Protein AF-A0A9P5TUU6-F1 (afdb_monomer_lite)

Sequence (164 aa):
MSDPMAEPSVAPTHILALSSSRPPRNTSSPKQVTLYAIHSMVFAANCNSFPLLPFSPASTREGNKTNTVTLPVVHFALPAPDSFIILSTYIYTKSANYLRYELFPPNWASDVQSVVKKALFIHGLWANARAFGVVDTAFWEVIDECWRKVIRALSELTDWKPSA

Organism: Gymnopilus junonius (NCBI:txid109634)

Foldseek 3Di:
DDDPPVPQDQFFAAKEWEFAPDPDPDPPDDTDTDIDGHHLVLLVVFFVLRDDDDGGLSVDPVQSPDPDGDHYYDYDHANARVLVVLVRVCSVPVDLPVSLPVLDDPCCLVALVSLVVSLVSLVSSVRRSVNRRGPDPSVVVSSVVSNVVSVVSNCVRPPDDDDD

InterPro domains:
  IPR059972 Clampless protein, 1 N-terminal domain [PF28371] (8-79)
  IPR060012 Clampless protein 1, C-terminal domain [PF28353] (112-158)

pLDDT: mean 89.01, std 13.78, range [40.91, 98.5]

Radius of gyration: 20.01 Å; chains: 1; bounding box: 64×34×58 Å

Secondary structure (DSSP, 8-state):
---TT-PPP----EEEEEEE-SPPS-TTSPPPEEEEEE-HHHHHHHBTTPPPPPP-GGGSTGGGSSS-----EEEEEES-GGGHHHHHHHHHH--HHHHHHHHS-TTTTSSHHHHHHHHHHHHHHHHHHHHHTB--HHHHHHHHHHHHHHHHHHHHHH------

Structure (mmCIF, N/CA/C/O backbone):
data_AF-A0A9P5TUU6-F1
#
_entry.id   AF-A0A9P5TUU6-F1
#
loop_
_atom_site.group_PDB
_atom_site.id
_atom_site.type_symbol
_atom_site.label_atom_id
_atom_site.label_alt_id
_atom_site.label_comp_id
_atom_site.label_asym_id
_atom_site.label_entity_id
_atom_site.label_seq_id
_atom_site.pdbx_PDB_ins_code
_atom_site.Cartn_x
_atom_site.Cartn_y
_atom_site.Cartn_z
_atom_site.occupancy
_atom_site.B_iso_or_equiv
_atom_site.auth_seq_id
_atom_site.auth_comp_id
_atom_site.auth_asym_id
_atom_site.auth_atom_id
_atom_site.pdbx_PDB_model_num
ATOM 1 N N . MET A 1 1 ? -35.804 22.214 12.815 1.00 40.91 1 MET A N 1
ATOM 2 C CA . MET A 1 1 ? -35.162 21.962 11.509 1.00 40.91 1 MET A CA 1
ATOM 3 C C . MET A 1 1 ? -33.856 21.244 11.788 1.00 40.91 1 MET A C 1
ATOM 5 O O . MET A 1 1 ? -32.906 21.883 12.210 1.00 40.91 1 MET A O 1
ATOM 9 N N . SER A 1 2 ? -33.865 19.917 11.706 1.00 45.75 2 SER A N 1
ATOM 10 C CA . SER A 1 2 ? -32.676 19.071 11.855 1.00 45.75 2 SER A CA 1
ATOM 11 C C . SER A 1 2 ? -32.006 18.991 10.489 1.00 45.75 2 SER A C 1
ATOM 13 O O . SER A 1 2 ? -32.705 18.721 9.515 1.00 45.75 2 SER A O 1
ATOM 15 N N . ASP A 1 3 ? -30.708 19.268 10.410 1.00 46.28 3 ASP A N 1
ATOM 16 C CA . ASP A 1 3 ? -29.942 19.210 9.164 1.00 46.28 3 ASP A CA 1
ATOM 17 C C . ASP A 1 3 ? -29.905 17.757 8.639 1.00 46.28 3 ASP A C 1
ATOM 19 O O . ASP A 1 3 ? -29.334 16.890 9.307 1.00 46.28 3 ASP A O 1
ATOM 23 N N . PRO A 1 4 ? -30.542 17.446 7.493 1.00 48.06 4 PRO A N 1
ATOM 24 C CA . PRO A 1 4 ? -30.624 16.085 6.965 1.00 48.06 4 PRO A CA 1
ATOM 25 C C . PRO A 1 4 ? -29.303 15.592 6.346 1.00 48.06 4 PRO A C 1
ATOM 27 O O . PRO A 1 4 ? -29.267 14.478 5.832 1.00 48.06 4 PRO A O 1
ATOM 30 N N . MET A 1 5 ? -28.230 16.396 6.380 1.00 44.22 5 MET A N 1
ATOM 31 C CA . MET A 1 5 ? -26.908 16.054 5.839 1.00 44.22 5 MET A CA 1
ATOM 32 C C . MET A 1 5 ? -25.787 15.942 6.880 1.00 44.22 5 MET A C 1
ATOM 34 O O . MET A 1 5 ? -24.650 15.653 6.507 1.00 44.22 5 MET A O 1
ATOM 38 N N . ALA A 1 6 ? -26.072 16.099 8.175 1.00 49.78 6 ALA A N 1
ATOM 39 C CA . ALA A 1 6 ? -25.092 15.844 9.233 1.00 49.78 6 ALA A CA 1
ATOM 40 C C . ALA A 1 6 ? -24.942 14.333 9.504 1.00 49.78 6 ALA A C 1
ATOM 42 O O . ALA A 1 6 ? -25.080 13.873 10.638 1.00 49.78 6 ALA A O 1
ATOM 43 N N . GLU A 1 7 ? -24.692 13.543 8.458 1.00 50.88 7 GLU A N 1
ATOM 44 C CA . GLU A 1 7 ? -24.226 12.173 8.644 1.00 50.88 7 GLU A CA 1
ATOM 45 C C . GLU A 1 7 ? -22.861 12.248 9.340 1.00 50.88 7 GLU A C 1
ATOM 47 O O . GLU A 1 7 ? -21.955 12.932 8.846 1.00 50.88 7 GLU A O 1
ATOM 52 N N . PRO A 1 8 ? -22.694 11.618 10.514 1.00 53.69 8 PRO A N 1
ATOM 53 C CA . PRO A 1 8 ? -21.425 11.654 11.215 1.00 53.69 8 PRO A CA 1
ATOM 54 C C . PRO A 1 8 ? -20.355 11.043 10.308 1.00 53.69 8 PRO A C 1
ATOM 56 O O . PRO A 1 8 ? -20.454 9.880 9.917 1.00 53.69 8 PRO A O 1
ATOM 59 N N . SER A 1 9 ? -19.331 11.834 9.970 1.00 61.16 9 SER A N 1
ATOM 60 C CA . SER A 1 9 ? -18.137 11.337 9.285 1.00 61.16 9 SER A CA 1
ATOM 61 C C . SER A 1 9 ? -17.644 10.090 10.014 1.00 61.16 9 SER A C 1
ATOM 63 O O . SER A 1 9 ? -17.374 10.148 11.214 1.00 61.16 9 SER A O 1
ATOM 65 N N . VAL A 1 10 ? -17.526 8.968 9.302 1.00 77.81 10 VAL A N 1
ATOM 66 C CA . VAL A 1 10 ? -17.020 7.722 9.887 1.00 77.81 10 VAL A CA 1
ATOM 67 C C . VAL A 1 10 ? -15.571 7.963 10.304 1.00 77.81 10 VAL A 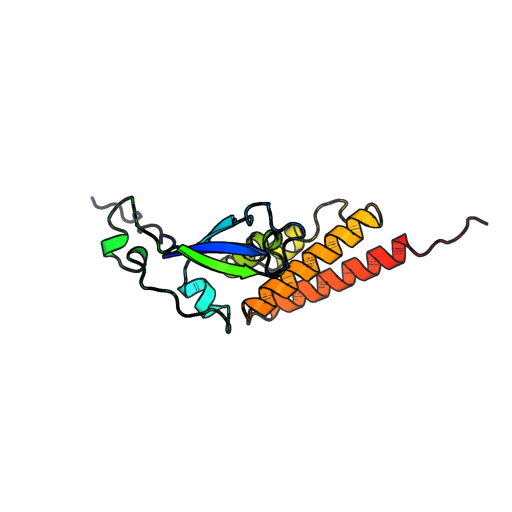C 1
ATOM 69 O O . VAL A 1 10 ? -14.696 8.158 9.459 1.00 77.81 10 VAL A O 1
ATOM 72 N N . ALA A 1 11 ? -15.331 8.036 11.613 1.00 86.62 11 ALA A N 1
ATOM 73 C CA . ALA A 1 11 ? -14.002 8.278 12.146 1.00 86.62 11 ALA A CA 1
ATOM 74 C C . ALA A 1 11 ? -13.128 7.021 11.996 1.00 86.62 11 ALA A C 1
ATOM 76 O O . ALA A 1 11 ? -13.625 5.896 12.137 1.00 86.62 11 ALA A O 1
ATOM 77 N N . PRO A 1 12 ? -11.809 7.181 11.782 1.00 92.69 12 PRO A N 1
ATOM 78 C CA . PRO A 1 12 ? -10.883 6.065 11.857 1.00 92.69 12 PRO A CA 1
ATOM 79 C C . PRO A 1 12 ? -10.980 5.356 13.205 1.00 92.69 12 PRO A C 1
ATOM 81 O O . PRO A 1 12 ? -11.139 5.975 14.251 1.00 92.69 12 PRO A O 1
ATOM 84 N N . THR A 1 13 ? -10.823 4.040 13.180 1.00 94.69 13 THR A N 1
ATOM 85 C CA . THR A 1 13 ? -10.931 3.192 14.375 1.00 94.69 13 THR A CA 1
ATOM 86 C C . THR A 1 13 ? -9.594 2.971 15.075 1.00 94.69 13 THR A C 1
ATOM 88 O O . THR A 1 13 ? -9.564 2.772 16.282 1.00 94.69 13 THR A O 1
ATOM 91 N N . HIS A 1 14 ? -8.481 2.974 14.347 1.00 96.12 14 HIS A N 1
ATOM 92 C CA . HIS A 1 14 ? -7.170 2.621 14.889 1.00 96.12 14 HIS A CA 1
ATOM 93 C C . HIS A 1 14 ? -6.089 3.499 14.275 1.00 96.12 14 HIS A C 1
ATOM 95 O O . HIS A 1 14 ? -6.247 4.005 13.162 1.00 96.12 14 HIS A O 1
ATOM 101 N N . ILE A 1 15 ? -4.963 3.609 14.972 1.00 97.25 15 ILE A N 1
ATOM 102 C CA . ILE A 1 15 ? -3.715 4.122 14.414 1.00 97.25 15 ILE A CA 1
ATOM 103 C C . ILE A 1 15 ? -2.772 2.939 14.195 1.00 97.25 15 ILE A C 1
ATOM 105 O O . ILE A 1 15 ? -2.415 2.245 15.144 1.00 97.25 15 ILE A O 1
ATOM 109 N N . LEU A 1 16 ? -2.333 2.711 12.960 1.00 96.88 16 LEU A N 1
ATOM 110 C CA . LEU A 1 16 ? -1.229 1.804 12.670 1.00 96.88 16 LEU A CA 1
ATOM 111 C C . LEU A 1 16 ? 0.099 2.534 12.837 1.00 96.88 16 LEU A C 1
ATOM 113 O O . LEU A 1 16 ? 0.373 3.505 12.137 1.00 96.88 16 LEU A O 1
ATOM 117 N N . ALA A 1 17 ? 0.935 2.030 13.736 1.00 96.81 17 ALA A N 1
ATOM 118 C CA . ALA A 1 17 ? 2.319 2.430 13.905 1.00 96.81 17 ALA A CA 1
ATOM 119 C C . ALA A 1 17 ? 3.216 1.514 13.067 1.00 96.81 17 ALA A C 1
ATOM 121 O O . ALA A 1 17 ? 3.542 0.395 13.469 1.00 96.81 17 ALA A O 1
ATOM 122 N N . LEU A 1 18 ? 3.595 1.981 11.880 1.00 95.94 18 LEU A N 1
ATOM 123 C CA . LEU A 1 18 ? 4.349 1.200 10.909 1.00 95.94 18 LEU A CA 1
ATOM 124 C C . LEU A 1 18 ? 5.840 1.416 11.066 1.00 95.94 18 LEU A C 1
ATOM 126 O O . LEU A 1 18 ? 6.306 2.545 11.175 1.00 95.94 18 LEU A O 1
ATOM 130 N N . SER A 1 19 ? 6.595 0.330 11.013 1.00 94.81 19 SER A N 1
ATOM 131 C CA . SER A 1 19 ? 8.051 0.368 11.016 1.00 94.81 19 SER A CA 1
ATOM 132 C C . SER A 1 19 ? 8.618 -0.627 10.017 1.00 94.81 19 SER A C 1
ATOM 134 O O . SER A 1 19 ? 7.926 -1.555 9.597 1.00 94.81 19 SER A O 1
ATOM 136 N N . SER A 1 20 ? 9.880 -0.456 9.626 1.00 92.81 20 SER A N 1
ATOM 137 C CA . SER A 1 20 ? 10.513 -1.441 8.749 1.00 92.81 20 SER A CA 1
ATOM 138 C C . SER A 1 20 ? 10.746 -2.750 9.507 1.00 92.81 20 SER A C 1
ATOM 140 O O . SER A 1 20 ? 11.20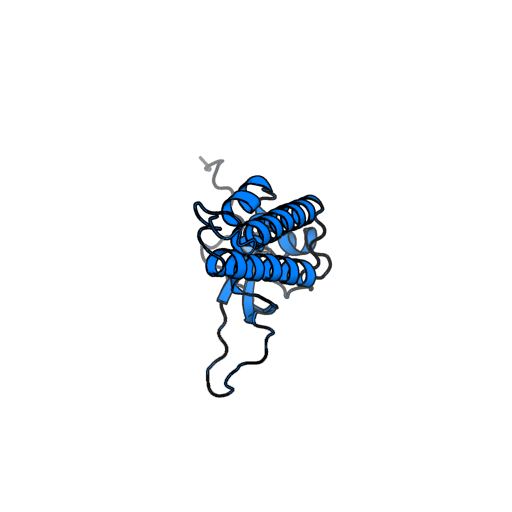3 -2.745 10.656 1.00 92.81 20 SER A O 1
ATOM 142 N N . SER A 1 21 ? 10.435 -3.874 8.861 1.00 90.62 21 SER A N 1
ATOM 143 C CA . SER A 1 21 ? 10.828 -5.212 9.315 1.00 90.62 21 SER A CA 1
ATOM 144 C C . SER A 1 21 ? 12.298 -5.526 9.023 1.00 90.62 21 SER A C 1
ATOM 146 O O . SER A 1 21 ? 12.825 -6.510 9.540 1.00 90.62 21 SER A O 1
ATOM 148 N N . ARG A 1 22 ? 12.984 -4.697 8.223 1.00 85.12 22 ARG A N 1
ATOM 149 C CA . ARG A 1 22 ? 14.412 -4.857 7.939 1.00 85.12 22 ARG A CA 1
ATOM 150 C C . ARG A 1 22 ? 15.235 -4.603 9.211 1.00 85.12 22 ARG A C 1
ATOM 152 O O . ARG A 1 22 ? 14.937 -3.648 9.932 1.00 85.12 22 ARG A O 1
ATOM 159 N N . PRO A 1 23 ? 16.300 -5.389 9.468 1.00 76.81 23 PRO A N 1
ATOM 160 C CA . PRO A 1 23 ? 17.193 -5.129 10.588 1.00 76.81 23 PRO A CA 1
ATOM 161 C C . PRO A 1 23 ? 17.765 -3.708 10.507 1.00 76.81 23 PRO A C 1
ATOM 163 O O . PRO A 1 23 ? 18.161 -3.277 9.414 1.00 76.81 23 PRO A O 1
ATOM 166 N N . PRO A 1 24 ? 17.823 -2.969 11.628 1.00 72.94 24 PRO A N 1
ATOM 167 C CA . PRO A 1 24 ? 18.427 -1.649 11.637 1.00 72.94 24 PRO A CA 1
ATOM 168 C C . PRO A 1 24 ? 19.908 -1.766 11.258 1.00 72.94 24 PRO A C 1
ATOM 170 O O . PRO A 1 24 ? 20.633 -2.598 11.797 1.00 72.94 24 PRO A O 1
ATOM 173 N N . ARG A 1 25 ? 20.367 -0.919 10.325 1.00 70.06 25 ARG A N 1
ATOM 174 C CA . ARG A 1 25 ? 21.794 -0.846 9.950 1.00 70.06 25 ARG A CA 1
ATOM 175 C C . ARG A 1 25 ? 22.675 -0.370 11.109 1.00 70.06 25 ARG A C 1
ATOM 177 O O . ARG A 1 25 ? 23.873 -0.615 11.089 1.00 70.06 25 ARG A O 1
ATOM 184 N N . ASN A 1 26 ? 22.082 0.310 12.089 1.00 74.50 26 ASN A N 1
ATOM 185 C CA . ASN A 1 26 ? 22.742 0.795 13.289 1.00 74.50 26 ASN A CA 1
ATOM 186 C C . ASN A 1 26 ? 21.793 0.644 14.488 1.00 74.50 26 ASN A C 1
ATOM 188 O O . ASN A 1 26 ? 20.663 1.127 14.445 1.00 74.50 26 ASN A O 1
ATOM 192 N N . THR A 1 27 ? 22.232 -0.038 15.545 1.00 73.19 27 THR A N 1
ATOM 193 C CA . THR A 1 27 ? 21.429 -0.302 16.750 1.00 73.19 27 THR A CA 1
ATOM 194 C C . THR A 1 27 ? 21.308 0.909 17.676 1.00 73.19 27 THR A C 1
ATOM 196 O O . THR A 1 27 ? 20.484 0.882 18.586 1.00 73.19 27 THR A O 1
ATOM 199 N N . SER A 1 28 ? 22.090 1.974 17.454 1.00 75.81 28 SER A N 1
ATOM 200 C CA . SER A 1 28 ? 22.076 3.177 18.298 1.00 75.81 28 SER A CA 1
ATOM 201 C C . SER A 1 28 ? 21.051 4.236 17.883 1.00 75.81 28 SER A C 1
ATOM 203 O O . SER A 1 28 ? 20.729 5.115 18.680 1.00 75.81 28 SER A O 1
ATOM 205 N N . SER A 1 29 ? 20.517 4.170 16.659 1.00 76.38 29 SER A N 1
ATOM 206 C CA . SER A 1 29 ? 19.501 5.113 16.183 1.00 76.38 29 SER A CA 1
ATOM 207 C C . SER A 1 29 ? 18.084 4.629 16.522 1.00 76.38 29 SER A C 1
ATOM 209 O O . SER A 1 29 ? 17.797 3.446 16.311 1.00 76.38 29 SER A O 1
ATOM 211 N N . PRO A 1 30 ? 17.174 5.512 16.976 1.00 78.75 30 PRO A N 1
ATOM 212 C CA . PRO A 1 30 ? 15.792 5.135 17.259 1.00 78.75 30 PRO A CA 1
ATOM 213 C C . PRO A 1 30 ? 15.089 4.602 16.002 1.00 78.75 30 PRO A C 1
ATOM 215 O O . PRO A 1 30 ? 15.295 5.102 14.894 1.00 78.75 30 PRO A O 1
ATOM 218 N N . LYS A 1 31 ? 14.242 3.578 16.173 1.00 82.94 31 LYS A N 1
ATOM 219 C CA . LYS A 1 31 ? 13.475 2.977 15.072 1.00 82.94 31 LYS A CA 1
ATOM 220 C C . LYS A 1 31 ? 12.481 4.004 14.525 1.00 82.94 31 LYS A C 1
ATOM 222 O O . LYS A 1 31 ? 11.623 4.474 15.267 1.00 82.94 31 LYS A O 1
ATOM 227 N N . GLN A 1 32 ? 12.570 4.317 13.233 1.00 88.50 32 GLN A N 1
ATOM 228 C CA . GLN A 1 32 ? 11.605 5.200 12.579 1.00 88.50 32 GLN A CA 1
ATOM 229 C C . GLN A 1 32 ? 10.231 4.521 12.508 1.00 88.50 32 GLN A C 1
ATOM 231 O O . GLN A 1 32 ? 10.118 3.363 12.088 1.00 88.50 32 GLN A O 1
ATOM 236 N N . VAL A 1 33 ? 9.200 5.252 12.935 1.00 93.06 33 VAL A N 1
ATOM 237 C CA . VAL A 1 33 ? 7.807 4.801 12.949 1.00 93.06 33 VAL A CA 1
ATOM 238 C C . VAL A 1 33 ? 6.927 5.872 12.313 1.00 93.06 33 VAL A C 1
ATOM 240 O O . VAL A 1 33 ? 7.029 7.042 12.675 1.00 93.06 33 VAL A O 1
ATOM 243 N N . THR A 1 34 ? 6.040 5.462 11.410 1.00 95.00 34 THR A N 1
ATOM 244 C CA . THR A 1 34 ? 5.047 6.341 10.776 1.00 95.00 34 THR A CA 1
ATOM 245 C C . THR A 1 34 ? 3.647 5.928 11.215 1.00 95.00 34 THR A C 1
ATOM 247 O O . THR A 1 34 ? 3.339 4.737 11.253 1.00 95.00 34 THR A O 1
ATOM 250 N N . LEU A 1 35 ? 2.802 6.901 11.562 1.00 96.25 35 LEU A N 1
ATOM 251 C CA . LEU A 1 35 ? 1.446 6.663 12.058 1.00 96.25 35 LEU A CA 1
ATOM 252 C C . LEU A 1 35 ? 0.414 6.862 10.940 1.00 96.25 35 LEU A C 1
ATOM 254 O O . LEU A 1 35 ? 0.412 7.902 10.286 1.00 96.25 35 LEU A O 1
ATOM 258 N N . TYR A 1 36 ? -0.489 5.896 10.759 1.00 96.50 36 TYR A N 1
ATOM 259 C CA . TYR A 1 36 ? -1.591 5.971 9.794 1.00 96.50 36 TYR A CA 1
ATOM 260 C C . TYR A 1 36 ? -2.926 5.643 10.451 1.00 96.50 36 TYR A C 1
ATOM 262 O O . TYR A 1 36 ? -3.073 4.595 11.075 1.00 96.50 36 TYR A O 1
ATOM 270 N N . ALA A 1 37 ? -3.920 6.507 10.270 1.00 95.56 37 ALA A N 1
ATOM 271 C CA . ALA A 1 37 ? -5.275 6.236 10.727 1.00 95.56 37 ALA A CA 1
ATOM 272 C C . ALA A 1 37 ? -5.984 5.245 9.787 1.00 95.56 37 ALA A C 1
ATOM 274 O O . ALA A 1 37 ? -5.901 5.375 8.564 1.00 95.56 37 ALA A O 1
ATOM 275 N N . ILE A 1 38 ? -6.676 4.247 10.345 1.00 95.94 38 ILE A N 1
ATOM 276 C CA . ILE A 1 38 ? -7.357 3.202 9.569 1.00 95.94 38 ILE A CA 1
ATOM 277 C C . ILE A 1 38 ? -8.741 2.825 10.118 1.00 95.94 38 ILE A C 1
ATOM 279 O O . ILE A 1 38 ? -9.044 2.973 11.305 1.00 95.94 38 ILE A O 1
ATOM 283 N N . HIS A 1 39 ? -9.548 2.208 9.260 1.00 94.88 39 HIS A N 1
ATOM 284 C CA . HIS A 1 39 ? -10.749 1.468 9.627 1.00 94.88 39 HIS A CA 1
ATOM 285 C C . HIS A 1 39 ? -10.419 -0.027 9.634 1.00 94.88 39 HIS A C 1
ATOM 287 O O . HIS A 1 39 ? -10.113 -0.597 8.585 1.00 94.88 39 HIS A O 1
ATOM 293 N N . SER A 1 40 ? -10.477 -0.670 10.804 1.00 95.25 40 SER A N 1
ATOM 294 C CA . SER A 1 40 ? -10.148 -2.095 10.950 1.00 95.25 40 SER A CA 1
ATOM 295 C C . SER A 1 40 ? -11.005 -2.968 10.034 1.00 95.25 40 SER A C 1
ATOM 297 O O . SER A 1 40 ? -10.481 -3.882 9.410 1.00 95.25 40 SER A O 1
ATOM 299 N N . MET A 1 41 ? -12.288 -2.628 9.877 1.00 93.69 41 MET A N 1
ATOM 300 C CA . MET A 1 41 ? -13.219 -3.334 8.996 1.00 93.69 41 MET A CA 1
ATOM 301 C C . MET A 1 41 ? -12.826 -3.246 7.516 1.00 93.69 41 MET A C 1
ATOM 303 O O . MET A 1 41 ? -12.939 -4.236 6.803 1.00 93.69 41 MET A O 1
ATOM 307 N N . VAL A 1 42 ? -12.317 -2.096 7.056 1.00 96.50 42 VAL A N 1
ATOM 308 C CA . VAL A 1 42 ? -11.859 -1.941 5.666 1.00 96.50 42 VAL A CA 1
ATOM 309 C C . VAL A 1 42 ? -10.673 -2.861 5.397 1.00 96.50 42 VAL A C 1
ATOM 311 O O . VAL A 1 42 ? -10.652 -3.545 4.380 1.00 96.50 42 VAL A O 1
ATOM 314 N N . PHE A 1 43 ? -9.706 -2.936 6.312 1.00 97.00 43 PHE A N 1
ATOM 315 C CA . PHE A 1 43 ? -8.586 -3.862 6.152 1.00 97.00 43 PHE A CA 1
ATOM 316 C C . PHE A 1 43 ? -9.034 -5.319 6.301 1.00 97.00 43 PHE A C 1
ATOM 318 O O . PHE A 1 43 ? -8.736 -6.117 5.423 1.00 97.00 43 PHE A O 1
ATOM 325 N N . ALA A 1 44 ? -9.819 -5.666 7.322 1.00 96.25 44 ALA A N 1
ATOM 326 C CA . ALA A 1 44 ? -10.311 -7.030 7.534 1.00 96.25 44 ALA A CA 1
ATOM 327 C C . ALA A 1 44 ? -11.121 -7.578 6.342 1.00 96.25 44 ALA A C 1
ATOM 329 O O . ALA A 1 44 ? -11.000 -8.750 6.008 1.00 96.25 44 ALA A O 1
ATOM 330 N N . ALA A 1 45 ? -11.901 -6.733 5.660 1.00 96.75 45 ALA A N 1
ATOM 331 C CA . ALA A 1 45 ? -12.665 -7.134 4.478 1.00 96.75 45 ALA A CA 1
ATOM 332 C C . ALA A 1 45 ? -11.794 -7.380 3.230 1.00 96.75 45 ALA A C 1
ATOM 334 O O . ALA A 1 45 ? -12.223 -8.066 2.308 1.00 96.75 45 ALA A O 1
ATOM 335 N N . ASN A 1 46 ? -10.590 -6.803 3.175 1.00 98.06 46 ASN A N 1
ATOM 336 C CA . ASN A 1 46 ? -9.743 -6.787 1.977 1.00 98.06 46 ASN A CA 1
ATOM 337 C C . ASN A 1 46 ? -8.419 -7.548 2.135 1.00 98.06 46 ASN A C 1
ATOM 339 O O . ASN A 1 46 ? -7.707 -7.748 1.148 1.00 98.06 46 ASN A O 1
ATOM 343 N N . CYS A 1 47 ? -8.081 -7.954 3.357 1.00 98.00 47 CYS A N 1
ATOM 344 C CA . CYS A 1 47 ? -6.784 -8.494 3.737 1.00 98.00 47 CYS A CA 1
ATOM 345 C C . CYS A 1 47 ? -6.978 -9.746 4.603 1.00 98.00 47 CYS A C 1
ATOM 347 O O . CYS A 1 47 ? -7.370 -9.653 5.764 1.00 98.00 47 CYS A O 1
ATOM 349 N N . ASN A 1 48 ? -6.652 -10.919 4.061 1.00 97.25 48 ASN A N 1
ATOM 350 C CA . ASN A 1 48 ? -6.828 -12.210 4.734 1.00 97.25 48 ASN A CA 1
ATOM 351 C C . ASN A 1 48 ? -5.841 -12.443 5.892 1.00 97.25 48 ASN A C 1
ATOM 353 O O . ASN A 1 48 ? -6.097 -13.266 6.765 1.00 97.25 48 ASN A O 1
ATOM 357 N N . SER A 1 49 ? -4.713 -11.729 5.914 1.00 96.00 49 SER A N 1
ATOM 358 C CA . SER A 1 49 ? -3.714 -11.830 6.988 1.00 96.00 49 SER A CA 1
ATOM 359 C C . SER A 1 49 ? -3.817 -10.677 7.992 1.00 96.00 49 SER A C 1
ATOM 361 O O . SER A 1 49 ? -2.917 -10.501 8.815 1.00 96.00 49 SER A O 1
ATOM 363 N N . PHE A 1 50 ? -4.872 -9.855 7.923 1.00 94.81 50 PHE A N 1
ATOM 364 C CA . PHE A 1 50 ? -5.047 -8.746 8.856 1.00 94.81 50 PHE A CA 1
ATOM 365 C C . PHE A 1 50 ? -5.477 -9.271 10.235 1.00 94.81 50 PHE A C 1
ATOM 367 O O . PHE A 1 50 ? -6.486 -9.971 10.332 1.00 94.81 50 PHE A O 1
ATOM 374 N N . PRO A 1 51 ? -4.732 -8.970 11.312 1.00 92.75 51 PRO A N 1
ATOM 375 C CA . PRO A 1 51 ? -5.029 -9.511 12.628 1.00 92.75 51 PRO A CA 1
ATOM 376 C C . PRO A 1 51 ? -6.256 -8.845 13.250 1.00 92.75 51 PRO A C 1
ATOM 378 O O . PRO A 1 51 ? -6.641 -7.725 12.905 1.00 92.75 51 PRO A O 1
ATOM 381 N N . LEU A 1 52 ? -6.825 -9.526 14.243 1.00 93.44 52 LEU A N 1
ATOM 382 C CA . LEU A 1 52 ? -7.830 -8.936 15.116 1.00 93.44 52 LEU A CA 1
ATOM 383 C C . LEU A 1 52 ? -7.193 -7.814 15.938 1.00 93.44 52 LEU A C 1
ATOM 385 O O . LEU A 1 52 ? -6.171 -8.009 16.598 1.00 93.44 52 LEU A O 1
ATOM 389 N N . LEU A 1 53 ? -7.801 -6.634 15.875 1.00 95.38 53 LEU A N 1
ATOM 390 C CA . LEU A 1 53 ? -7.349 -5.457 16.607 1.00 95.38 53 LEU A CA 1
ATOM 391 C C . LEU A 1 53 ? -8.115 -5.308 17.931 1.00 95.38 53 LEU A C 1
ATOM 393 O O . LEU A 1 53 ? -9.228 -5.831 18.048 1.00 95.38 53 LEU A O 1
ATOM 397 N N . PRO A 1 54 ? -7.544 -4.614 18.935 1.00 95.62 54 PRO A N 1
ATOM 398 C CA . PRO A 1 54 ? -8.253 -4.318 20.178 1.00 95.62 54 PRO A CA 1
ATOM 399 C C . PRO A 1 54 ? -9.539 -3.520 19.931 1.00 95.62 54 PRO A C 1
ATOM 401 O O . PRO A 1 54 ? -9.748 -2.925 18.877 1.00 95.62 54 PRO A O 1
ATOM 404 N N . PHE A 1 55 ? -10.416 -3.481 20.931 1.00 93.38 55 PHE A N 1
ATOM 405 C CA . PHE A 1 55 ? -11.616 -2.656 20.846 1.00 93.38 55 PHE A CA 1
ATOM 406 C C . PHE A 1 55 ? -11.257 -1.171 20.666 1.00 93.38 55 PHE A C 1
ATOM 408 O O . PHE A 1 55 ? -10.382 -0.644 21.356 1.00 93.38 55 PHE A O 1
ATOM 415 N N . SER A 1 56 ? -11.980 -0.495 19.770 1.00 92.44 56 SER A N 1
ATOM 416 C CA . SER A 1 56 ? -11.892 0.950 19.577 1.00 92.44 56 SER A CA 1
ATOM 417 C C . SER A 1 56 ? -13.225 1.618 19.912 1.00 92.44 56 SER A C 1
ATOM 419 O O . SER A 1 56 ? -14.244 1.245 19.324 1.00 92.44 56 SER A O 1
ATOM 421 N N . PRO A 1 57 ? -13.237 2.642 20.785 1.00 88.12 57 PRO A N 1
ATOM 422 C CA . PRO A 1 57 ? -14.427 3.450 21.039 1.00 88.12 57 PRO A CA 1
ATOM 423 C C . PRO A 1 57 ? -14.994 4.107 19.774 1.00 88.12 57 PRO A C 1
ATOM 425 O O . PRO A 1 57 ? -16.202 4.281 19.678 1.00 88.12 57 PRO A O 1
ATOM 428 N N . ALA A 1 58 ? -14.154 4.414 18.777 1.00 87.56 58 ALA A N 1
ATOM 429 C CA . ALA A 1 58 ? -14.598 5.019 17.516 1.00 87.56 58 ALA A CA 1
ATOM 430 C C . ALA A 1 58 ? -15.442 4.068 16.649 1.00 87.56 58 ALA A C 1
ATOM 432 O O . ALA A 1 58 ? -16.099 4.496 15.703 1.00 87.56 58 ALA A O 1
ATOM 433 N N . SER A 1 59 ? -15.441 2.771 16.969 1.00 84.31 59 SER A N 1
ATOM 434 C CA . SER A 1 59 ? -16.298 1.783 16.313 1.00 84.31 59 SER A CA 1
ATOM 435 C C . SER A 1 59 ? -17.759 1.857 16.777 1.00 84.31 59 SER A C 1
ATOM 437 O O . SER A 1 59 ? -18.598 1.164 16.206 1.00 84.31 59 SER A O 1
ATOM 439 N N . THR A 1 60 ? -18.088 2.650 17.807 1.00 82.75 60 THR A N 1
ATOM 440 C CA . THR A 1 60 ? -19.465 2.819 18.298 1.00 82.75 60 THR A CA 1
ATOM 441 C C . THR A 1 60 ? -20.039 4.179 17.921 1.00 82.75 60 THR A C 1
ATOM 443 O O . THR A 1 60 ? -19.323 5.162 17.722 1.00 82.75 60 THR A O 1
ATOM 446 N N . ARG A 1 61 ? -21.373 4.261 17.851 1.00 76.94 61 ARG A N 1
ATOM 447 C CA . ARG A 1 61 ? -22.056 5.532 17.595 1.00 76.94 61 ARG A CA 1
ATOM 448 C C . ARG A 1 61 ? -21.819 6.525 18.730 1.00 76.94 61 ARG A C 1
ATOM 450 O O . ARG A 1 61 ? -21.666 7.706 18.452 1.00 76.94 61 ARG A O 1
ATOM 457 N N . GLU A 1 62 ? -21.776 6.071 19.987 1.00 79.12 62 GLU A N 1
ATOM 458 C CA . GLU A 1 62 ? -21.449 6.928 21.133 1.00 79.12 62 GLU A CA 1
ATOM 459 C C . GLU A 1 62 ? -20.062 7.557 21.019 1.00 79.12 62 GLU A C 1
ATOM 461 O O . GLU A 1 62 ? -19.935 8.751 21.279 1.00 79.12 62 GLU A O 1
ATOM 466 N N . GLY A 1 63 ? -19.050 6.787 20.608 1.00 74.75 63 GLY A N 1
ATOM 467 C CA . GLY A 1 63 ? -17.678 7.281 20.480 1.00 74.75 63 GLY A CA 1
ATOM 468 C C . GLY A 1 63 ? -17.500 8.340 19.393 1.00 74.75 63 GLY A C 1
ATOM 469 O O . GLY A 1 63 ? -16.556 9.119 19.461 1.00 74.75 63 GLY A O 1
ATOM 470 N N . ASN A 1 64 ? -18.440 8.414 18.445 1.00 74.75 64 ASN A N 1
ATOM 471 C CA . ASN A 1 64 ? -18.465 9.401 17.363 1.00 74.75 64 ASN A CA 1
ATOM 472 C C . ASN A 1 64 ? -19.402 10.594 17.636 1.00 74.75 64 ASN A C 1
ATOM 474 O O . ASN A 1 64 ? -19.625 11.412 16.748 1.00 74.75 64 ASN A O 1
ATOM 478 N N . LYS A 1 65 ? -19.977 10.718 18.845 1.00 75.44 65 LYS A N 1
ATOM 479 C CA . LYS A 1 65 ? -20.802 11.888 19.221 1.00 75.44 65 LYS A CA 1
ATOM 480 C C . LYS A 1 65 ? -19.964 13.130 19.525 1.00 75.44 65 LYS A C 1
ATOM 482 O O . LYS A 1 65 ? -20.491 14.239 19.514 1.00 75.44 65 LYS A O 1
ATOM 487 N N . THR A 1 66 ? -18.690 12.946 19.849 1.00 72.38 66 THR A N 1
ATOM 488 C CA . THR A 1 66 ? -17.753 14.011 20.204 1.00 72.38 66 THR A CA 1
ATOM 489 C C . THR A 1 66 ? -16.800 14.290 19.046 1.00 72.38 66 THR A C 1
ATOM 491 O O . THR A 1 66 ? -16.400 13.376 18.335 1.00 72.38 66 THR A O 1
ATOM 494 N N . ASN A 1 67 ? -16.346 15.539 18.901 1.00 75.69 67 ASN A N 1
ATOM 495 C CA . ASN A 1 67 ? -15.314 15.913 17.915 1.00 75.69 67 ASN A CA 1
ATOM 496 C C . ASN A 1 67 ? -13.908 15.361 18.248 1.00 75.69 67 ASN A C 1
ATOM 498 O O . ASN A 1 67 ? -12.943 15.658 17.548 1.00 75.69 67 ASN A O 1
ATOM 502 N N . THR A 1 68 ? -13.786 14.576 19.321 1.00 83.31 68 THR A N 1
ATOM 503 C CA . THR A 1 68 ? -12.539 13.979 19.804 1.00 83.31 68 THR A CA 1
ATOM 504 C C . THR A 1 68 ? -12.794 12.516 20.132 1.00 83.31 68 THR A C 1
ATOM 506 O O . THR A 1 68 ? -13.785 12.207 20.793 1.00 83.31 68 THR A O 1
ATOM 509 N N . VAL A 1 69 ? -11.888 11.628 19.719 1.00 84.81 69 VAL A N 1
ATOM 510 C CA . VAL A 1 69 ? -11.968 10.189 19.988 1.00 84.81 69 VAL A CA 1
ATOM 511 C C . VAL A 1 69 ? -10.591 9.625 20.340 1.00 84.81 69 VAL A C 1
ATOM 513 O O . VAL A 1 69 ? -9.575 10.034 19.777 1.00 84.81 69 VAL A O 1
ATOM 516 N N . THR A 1 70 ? -10.551 8.684 21.283 1.00 89.62 70 THR A N 1
ATOM 517 C CA . THR A 1 70 ? -9.325 7.970 21.661 1.00 89.62 70 THR A CA 1
ATOM 518 C C . THR A 1 70 ? -9.186 6.717 20.811 1.00 89.62 70 THR A C 1
ATOM 520 O O . THR A 1 70 ? -10.062 5.852 20.844 1.00 89.62 70 THR A O 1
ATOM 523 N N . LEU A 1 71 ? -8.076 6.604 20.075 1.00 93.56 71 LEU A N 1
ATOM 524 C CA . LEU A 1 71 ? -7.813 5.476 19.184 1.00 93.56 71 LEU A CA 1
ATOM 525 C C . LEU A 1 71 ? -6.682 4.588 19.720 1.00 93.56 71 LEU A C 1
ATOM 527 O O . LEU A 1 71 ? -5.623 5.107 20.082 1.00 93.56 71 LEU A O 1
ATOM 531 N N . PRO A 1 72 ? -6.851 3.256 19.731 1.00 96.44 72 PRO A N 1
ATOM 532 C CA . PRO A 1 72 ? -5.749 2.338 19.994 1.00 96.44 72 PRO A CA 1
ATOM 533 C C . PRO A 1 72 ? -4.663 2.441 18.911 1.00 96.44 72 PRO A C 1
ATOM 535 O O . PRO A 1 72 ? -4.947 2.467 17.708 1.00 96.44 72 PRO A O 1
ATOM 538 N N . VAL A 1 73 ? -3.404 2.460 19.355 1.00 96.94 73 VAL A N 1
ATOM 539 C CA . VAL A 1 73 ? -2.220 2.424 18.488 1.00 96.94 73 VAL A CA 1
ATOM 540 C C . VAL A 1 73 ? -1.725 0.984 18.387 1.00 96.94 73 VAL A C 1
ATOM 542 O O . VAL A 1 73 ? -1.397 0.366 19.397 1.00 96.94 73 VAL A O 1
ATOM 545 N N . VAL A 1 74 ? -1.654 0.449 17.170 1.00 96.38 74 VAL A N 1
ATOM 546 C CA . VAL A 1 74 ? -1.239 -0.933 16.896 1.00 96.38 74 VAL A CA 1
ATOM 547 C C . VAL A 1 74 ? 0.021 -0.933 16.046 1.00 96.38 74 VAL A C 1
ATOM 549 O O . VAL A 1 74 ? 0.070 -0.303 14.993 1.00 96.38 74 VAL A O 1
ATOM 552 N N . HIS A 1 75 ? 1.048 -1.656 16.484 1.00 95.31 75 HIS A N 1
ATOM 553 C CA . HIS A 1 75 ? 2.320 -1.714 15.774 1.00 95.31 75 HIS A CA 1
ATOM 554 C C . HIS A 1 75 ? 2.337 -2.798 14.689 1.00 95.31 75 HIS A C 1
ATOM 556 O O . HIS A 1 75 ? 1.958 -3.937 14.952 1.00 95.31 75 HIS A O 1
ATOM 562 N N . PHE A 1 76 ? 2.864 -2.470 13.506 1.00 93.50 76 PHE A N 1
ATOM 563 C CA . PHE A 1 76 ? 3.140 -3.433 12.436 1.00 93.50 76 PHE A CA 1
ATOM 564 C C . PHE A 1 76 ? 4.529 -3.216 11.838 1.00 93.50 76 PHE A C 1
ATOM 566 O O . PHE A 1 76 ? 4.910 -2.103 11.468 1.00 93.50 76 PHE A O 1
ATOM 573 N N . ALA A 1 77 ? 5.276 -4.307 11.693 1.00 93.88 77 ALA A N 1
ATOM 574 C CA . ALA A 1 77 ? 6.531 -4.313 10.956 1.00 93.88 77 ALA A CA 1
ATOM 575 C C . ALA A 1 77 ? 6.259 -4.708 9.498 1.00 93.88 77 ALA A C 1
ATOM 577 O O . ALA A 1 77 ? 5.818 -5.824 9.232 1.00 93.88 77 ALA A O 1
ATOM 578 N N . LEU A 1 78 ? 6.524 -3.800 8.558 1.00 94.62 78 LEU A N 1
ATOM 579 C CA . LEU A 1 78 ? 6.307 -4.016 7.128 1.00 94.62 78 LEU A CA 1
ATOM 580 C C . LEU A 1 78 ? 7.628 -4.092 6.355 1.00 94.62 78 LEU A C 1
ATOM 582 O O . LEU A 1 78 ? 8.583 -3.394 6.712 1.00 94.62 78 LEU A O 1
ATOM 586 N N . PRO A 1 79 ? 7.681 -4.876 5.261 1.00 95.12 79 PRO A N 1
ATOM 587 C CA . PRO A 1 79 ? 8.841 -4.918 4.372 1.00 95.12 79 PRO A CA 1
ATOM 588 C C . PRO A 1 79 ? 9.264 -3.540 3.846 1.00 95.12 79 PRO A C 1
ATOM 590 O O . PRO A 1 79 ? 10.452 -3.219 3.853 1.00 95.12 79 PRO A O 1
ATOM 593 N N . ALA A 1 80 ? 8.304 -2.712 3.424 1.00 95.25 80 ALA A N 1
ATOM 594 C CA . ALA A 1 80 ? 8.566 -1.402 2.829 1.00 95.25 80 ALA A CA 1
ATOM 595 C C . ALA A 1 80 ? 7.545 -0.347 3.297 1.00 95.25 80 ALA A C 1
ATOM 597 O O . ALA A 1 80 ? 6.631 -0.010 2.538 1.00 95.25 80 ALA A O 1
ATOM 598 N N . PRO A 1 81 ? 7.668 0.190 4.528 1.00 95.00 81 PRO A N 1
ATOM 599 C CA . PRO A 1 81 ? 6.680 1.103 5.119 1.00 95.00 81 PRO A CA 1
ATOM 600 C C . PRO A 1 81 ? 6.338 2.315 4.244 1.00 95.00 81 PRO A C 1
ATOM 602 O O . PRO A 1 81 ? 5.178 2.705 4.184 1.00 95.00 81 PRO A O 1
ATOM 605 N N . ASP A 1 82 ? 7.311 2.842 3.498 1.00 93.50 82 ASP A N 1
ATOM 606 C CA . ASP A 1 82 ? 7.144 4.024 2.640 1.00 93.50 82 ASP A CA 1
ATOM 607 C C . ASP A 1 82 ? 6.102 3.831 1.525 1.00 93.50 82 ASP A C 1
ATOM 609 O O . ASP A 1 82 ? 5.489 4.787 1.060 1.00 93.50 82 ASP A O 1
ATOM 613 N N . SER A 1 83 ? 5.858 2.585 1.106 1.00 95.94 83 SER A N 1
ATOM 614 C CA . SER A 1 83 ? 4.851 2.260 0.085 1.00 95.94 83 SER A CA 1
ATOM 615 C C . SER A 1 83 ? 3.447 2.029 0.657 1.00 95.94 83 SER A C 1
ATOM 617 O O . SER A 1 83 ? 2.492 1.839 -0.100 1.00 95.94 83 SER A O 1
ATOM 619 N N . PHE A 1 84 ? 3.287 2.044 1.986 1.00 96.69 84 PHE A N 1
ATOM 620 C CA . PHE A 1 84 ? 2.016 1.722 2.633 1.00 96.69 84 PHE A CA 1
ATOM 621 C C . PHE A 1 84 ? 0.892 2.683 2.251 1.00 96.69 84 PHE A C 1
ATOM 623 O O . PHE A 1 84 ? -0.236 2.237 2.077 1.00 96.69 84 PHE A O 1
ATOM 630 N N . ILE A 1 85 ? 1.181 3.978 2.088 1.00 95.94 85 ILE A N 1
ATOM 631 C CA . ILE A 1 85 ? 0.144 4.964 1.755 1.00 95.94 85 ILE A CA 1
ATOM 632 C C . ILE A 1 85 ? -0.518 4.677 0.402 1.00 95.94 85 ILE A C 1
ATOM 634 O O . ILE A 1 85 ? -1.728 4.829 0.258 1.00 95.94 85 ILE A O 1
ATOM 638 N N . ILE A 1 86 ? 0.248 4.188 -0.575 1.00 97.00 86 ILE A N 1
ATOM 639 C CA . ILE A 1 86 ? -0.290 3.800 -1.883 1.00 97.00 86 ILE A CA 1
ATOM 640 C C . ILE A 1 86 ? -1.158 2.545 -1.744 1.00 97.00 86 ILE A C 1
ATOM 642 O O . ILE A 1 86 ? -2.259 2.487 -2.294 1.00 97.00 86 ILE A O 1
ATOM 646 N N . LEU A 1 87 ? -0.705 1.568 -0.950 1.00 97.75 87 LEU A N 1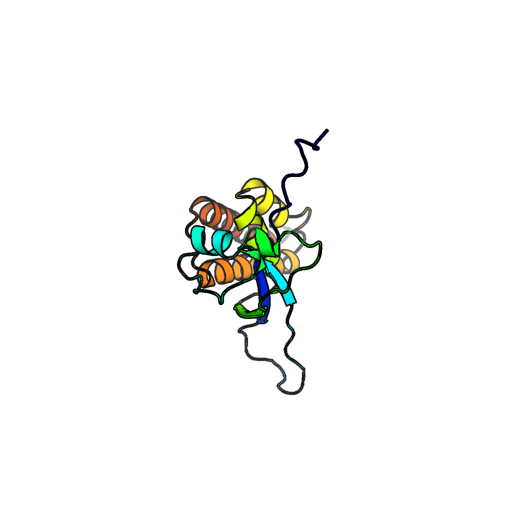
ATOM 647 C CA . LEU A 1 87 ? -1.476 0.360 -0.664 1.00 97.75 87 LEU A CA 1
ATOM 648 C C . LEU A 1 87 ? -2.806 0.676 0.026 1.00 97.75 87 LEU A C 1
ATOM 650 O O . LEU A 1 87 ? -3.855 0.209 -0.412 1.00 97.75 87 LEU A O 1
ATOM 654 N N . SER A 1 88 ? -2.766 1.460 1.104 1.00 97.25 88 SER A N 1
ATOM 655 C CA . SER A 1 88 ? -3.958 1.812 1.870 1.00 97.25 88 SER A CA 1
ATOM 656 C C . SER A 1 88 ? -4.934 2.597 1.001 1.00 97.25 88 SER A C 1
ATOM 658 O O . SER A 1 88 ? -6.112 2.250 0.960 1.00 97.25 88 SER A O 1
ATOM 660 N N . THR A 1 89 ? -4.451 3.563 0.216 1.00 97.38 89 THR A N 1
ATOM 661 C CA . THR A 1 89 ? -5.291 4.331 -0.713 1.00 97.38 89 THR A CA 1
ATOM 662 C C . THR A 1 89 ? -5.987 3.428 -1.726 1.00 97.38 89 THR A C 1
ATOM 664 O O . THR A 1 89 ? -7.189 3.578 -1.949 1.00 97.38 89 THR A O 1
ATOM 667 N N . TYR A 1 90 ? -5.291 2.439 -2.295 1.00 98.19 90 TYR A N 1
ATOM 668 C CA . TYR A 1 90 ? -5.938 1.453 -3.160 1.00 98.19 90 TYR A CA 1
ATOM 669 C C . TYR A 1 90 ? -6.993 0.631 -2.408 1.00 98.19 90 TYR A C 1
ATOM 671 O O . TYR A 1 90 ? -8.094 0.457 -2.920 1.00 98.19 90 TYR A O 1
ATOM 679 N N . ILE A 1 91 ? -6.705 0.157 -1.192 1.00 97.56 91 ILE A N 1
ATOM 680 C CA . ILE A 1 91 ? -7.663 -0.628 -0.396 1.00 97.56 91 ILE A CA 1
ATOM 681 C C . ILE A 1 91 ? -8.961 0.162 -0.155 1.00 97.56 91 ILE A C 1
ATOM 683 O O . ILE A 1 91 ? -10.040 -0.418 -0.260 1.00 97.56 91 ILE A O 1
ATOM 687 N N . TYR A 1 92 ? -8.868 1.468 0.115 1.00 96.81 92 TYR A N 1
ATOM 688 C CA . TYR A 1 92 ? -10.034 2.338 0.311 1.00 96.81 92 TYR A CA 1
ATOM 689 C C . TYR A 1 92 ? -10.783 2.662 -0.981 1.00 96.81 92 TYR A C 1
ATOM 691 O O . TYR A 1 92 ? -12.009 2.674 -0.995 1.00 96.81 92 TYR A O 1
ATOM 699 N N . THR A 1 93 ? -10.058 2.976 -2.053 1.00 97.00 93 THR A N 1
ATOM 700 C CA . THR A 1 93 ? -10.658 3.535 -3.277 1.00 97.00 93 THR A CA 1
ATOM 701 C C . THR A 1 93 ? -10.995 2.483 -4.323 1.00 97.00 93 THR A C 1
ATOM 703 O O . THR A 1 93 ? -11.776 2.754 -5.230 1.00 97.00 93 THR A O 1
ATOM 706 N N . LYS A 1 94 ? -10.351 1.313 -4.252 1.00 97.25 94 LYS A N 1
ATOM 707 C CA . LYS A 1 94 ? -10.372 0.251 -5.268 1.00 97.25 94 LYS A CA 1
ATOM 708 C C . LYS A 1 94 ? -10.031 0.728 -6.681 1.00 97.25 94 LYS A C 1
ATOM 710 O O . LYS A 1 94 ? -10.326 0.061 -7.670 1.00 97.25 94 LYS A O 1
ATOM 715 N N . SER A 1 95 ? -9.358 1.873 -6.796 1.00 97.25 95 SER A N 1
ATOM 716 C CA . SER A 1 95 ? -9.071 2.496 -8.081 1.00 97.25 95 SER A CA 1
ATOM 717 C C . SER A 1 95 ? -7.763 1.975 -8.667 1.00 97.25 95 SER A C 1
ATOM 719 O O . SER A 1 95 ? -6.672 2.465 -8.371 1.00 97.25 95 SER A O 1
ATOM 721 N N . ALA A 1 96 ? -7.879 0.992 -9.559 1.00 96.12 96 ALA A N 1
ATOM 722 C CA . ALA A 1 96 ? -6.752 0.487 -10.342 1.00 96.12 96 ALA A CA 1
ATOM 723 C C . ALA A 1 96 ? -6.118 1.585 -11.220 1.00 96.12 96 ALA A C 1
ATOM 725 O O . ALA A 1 96 ? -4.904 1.617 -11.404 1.00 96.12 96 ALA A O 1
ATOM 726 N N . ASN A 1 97 ? -6.926 2.518 -11.733 1.00 94.88 97 ASN A N 1
ATOM 727 C CA . ASN A 1 97 ? -6.443 3.633 -12.554 1.00 94.88 97 ASN A CA 1
ATOM 728 C C . ASN A 1 97 ? -5.595 4.614 -11.744 1.00 94.88 97 ASN A C 1
ATOM 730 O O . ASN A 1 97 ? -4.519 5.002 -12.192 1.00 94.88 97 ASN A O 1
ATOM 734 N N . TYR A 1 98 ? -6.048 4.960 -10.537 1.00 94.50 98 TYR A N 1
ATOM 735 C CA . TYR A 1 98 ? -5.274 5.801 -9.631 1.00 94.50 98 TYR A CA 1
ATOM 736 C C . TYR A 1 98 ? -3.963 5.117 -9.230 1.00 94.50 98 TYR A C 1
ATOM 738 O O . TYR A 1 98 ? -2.901 5.725 -9.316 1.00 94.50 98 TYR A O 1
ATOM 746 N N . LEU A 1 99 ? -4.011 3.820 -8.906 1.00 96.38 99 LEU A N 1
ATOM 747 C CA . LEU A 1 99 ? -2.815 3.046 -8.577 1.00 96.38 99 LEU A CA 1
ATOM 748 C C . LEU A 1 99 ? -1.781 3.056 -9.716 1.00 96.38 99 LEU A C 1
ATOM 750 O O . LEU A 1 99 ? -0.599 3.280 -9.468 1.00 96.38 99 LEU A O 1
ATOM 754 N N . ARG A 1 100 ? -2.212 2.863 -10.969 1.00 94.19 100 ARG A N 1
ATOM 755 C CA . ARG A 1 100 ? -1.324 2.950 -12.142 1.00 94.19 100 ARG A CA 1
ATOM 756 C C . ARG A 1 100 ? -0.679 4.326 -12.276 1.00 94.19 100 ARG A C 1
ATOM 758 O O . ARG A 1 100 ? 0.515 4.405 -12.558 1.00 94.19 100 ARG A O 1
ATOM 765 N N . TYR A 1 101 ? -1.471 5.380 -12.098 1.00 93.19 101 TYR A N 1
ATOM 766 C CA . TYR A 1 101 ? -1.006 6.758 -12.209 1.00 93.19 101 TYR A CA 1
ATOM 767 C C . TYR A 1 101 ? 0.054 7.081 -11.147 1.00 93.19 101 TYR A C 1
ATOM 769 O O . TYR A 1 101 ? 1.131 7.567 -11.480 1.00 93.19 101 TYR A O 1
ATOM 777 N N . GLU A 1 102 ? -0.197 6.714 -9.890 1.00 93.50 102 GLU A N 1
ATOM 778 C CA . GLU A 1 102 ? 0.751 6.908 -8.784 1.00 93.50 102 GLU A CA 1
ATOM 779 C C . GLU A 1 102 ? 2.048 6.104 -8.969 1.00 93.50 102 GLU A C 1
ATOM 781 O O . GLU A 1 102 ? 3.150 6.560 -8.644 1.00 93.50 102 GLU A O 1
ATOM 786 N N . LEU A 1 103 ? 1.951 4.892 -9.523 1.00 94.50 103 LEU A N 1
ATOM 787 C CA . LEU A 1 103 ? 3.129 4.069 -9.774 1.00 94.50 103 LEU A CA 1
ATOM 788 C C . LEU A 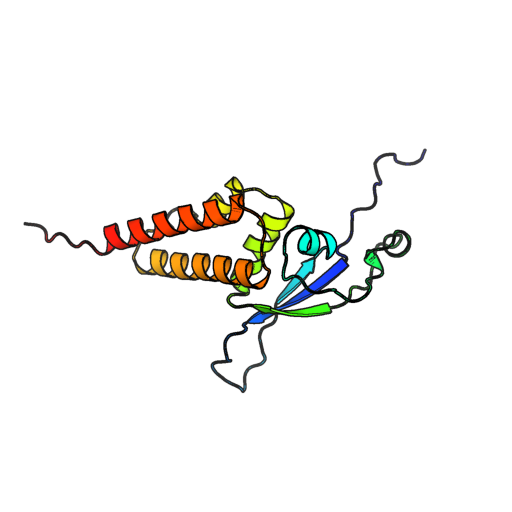1 103 ? 4.000 4.627 -10.903 1.00 94.50 103 LEU A C 1
ATOM 790 O O . LEU A 1 103 ? 5.219 4.488 -10.816 1.00 94.50 103 LEU A O 1
ATOM 794 N N . PHE A 1 104 ? 3.447 5.326 -11.891 1.00 93.38 104 PHE A N 1
ATOM 795 C CA . PHE A 1 104 ? 4.212 5.861 -13.021 1.00 93.38 104 PHE A CA 1
ATOM 796 C C . PHE A 1 104 ? 4.008 7.363 -13.217 1.00 93.38 104 PHE A C 1
ATOM 798 O O . PHE A 1 104 ? 3.301 7.771 -14.141 1.00 93.38 104 PHE A O 1
ATOM 805 N N . PRO A 1 105 ? 4.682 8.202 -12.408 1.00 86.88 105 PRO A N 1
ATOM 806 C CA . PRO A 1 105 ? 4.726 9.630 -12.680 1.00 86.88 105 PRO A CA 1
ATOM 807 C C . PRO A 1 105 ? 5.440 9.914 -14.017 1.00 86.88 105 PRO A C 1
ATOM 809 O O . PRO A 1 105 ? 6.201 9.071 -14.511 1.00 86.88 105 PRO A O 1
ATOM 812 N N . PRO A 1 106 ? 5.253 11.108 -14.605 1.00 88.94 106 PRO A N 1
ATOM 813 C CA . PRO A 1 106 ? 6.012 11.527 -15.779 1.00 88.94 106 PRO A CA 1
ATOM 814 C C . PRO A 1 106 ? 7.525 11.361 -15.567 1.00 88.94 106 PRO A C 1
ATOM 816 O O . PRO A 1 106 ? 8.036 11.625 -14.480 1.00 88.94 106 PRO A O 1
ATOM 819 N N . ASN A 1 107 ? 8.245 10.931 -16.608 1.00 88.38 107 ASN A N 1
ATOM 820 C CA . ASN A 1 107 ? 9.703 10.729 -16.601 1.00 88.38 107 ASN A CA 1
ATOM 821 C C . ASN A 1 107 ? 10.234 9.693 -15.589 1.00 88.38 107 ASN A C 1
ATOM 823 O O . ASN A 1 107 ? 11.416 9.709 -15.259 1.00 88.38 107 ASN A O 1
ATOM 827 N N . TRP A 1 108 ? 9.407 8.748 -15.127 1.00 93.38 108 TRP A N 1
ATOM 828 C CA . TRP A 1 108 ? 9.847 7.690 -14.203 1.00 93.38 108 TRP A CA 1
ATOM 829 C C . TRP A 1 108 ? 10.990 6.803 -14.744 1.00 93.38 108 TRP A C 1
ATOM 831 O O . TRP A 1 108 ? 11.673 6.151 -13.955 1.00 93.38 108 TRP A O 1
ATOM 841 N N . ALA A 1 109 ? 11.188 6.777 -16.068 1.00 94.69 109 ALA A N 1
ATOM 842 C CA . ALA A 1 109 ? 12.190 5.975 -16.771 1.00 94.69 109 ALA A CA 1
ATOM 843 C C . ALA A 1 109 ? 13.258 6.818 -17.498 1.00 94.69 109 ALA A C 1
ATOM 845 O O . ALA A 1 109 ? 13.737 6.428 -18.557 1.00 94.69 109 ALA A O 1
ATOM 846 N N . SER A 1 110 ? 13.623 7.984 -16.954 1.00 93.94 110 SER A N 1
ATOM 847 C CA . SER A 1 110 ? 14.646 8.865 -17.546 1.00 93.94 110 SER A CA 1
ATOM 848 C C . SER A 1 110 ? 16.040 8.240 -17.633 1.00 93.94 110 SER A C 1
ATOM 850 O O . SER A 1 110 ? 16.829 8.598 -18.501 1.00 93.94 110 SER A O 1
ATOM 852 N N . ASP A 1 111 ? 16.357 7.342 -16.706 1.00 94.00 111 ASP A N 1
ATOM 853 C CA . ASP A 1 111 ? 17.669 6.729 -16.544 1.00 94.00 111 ASP A CA 1
ATOM 854 C C . ASP A 1 111 ? 17.552 5.433 -15.726 1.00 94.00 111 ASP A C 1
ATOM 856 O O . ASP A 1 111 ? 16.546 5.184 -15.049 1.00 94.00 111 ASP A O 1
ATOM 860 N N . VAL A 1 112 ? 18.603 4.609 -15.759 1.00 94.38 112 VAL A N 1
ATOM 861 C CA . VAL A 1 112 ? 18.627 3.301 -15.085 1.00 94.38 112 VAL A CA 1
ATOM 862 C C . VAL A 1 112 ? 18.369 3.428 -13.579 1.00 94.38 112 VAL A C 1
ATOM 864 O O . VAL A 1 112 ? 17.670 2.591 -13.009 1.00 94.38 112 VAL A O 1
ATOM 867 N N . GLN A 1 113 ? 18.873 4.473 -12.911 1.00 94.88 113 GLN A N 1
ATOM 868 C CA . GLN A 1 113 ? 18.671 4.646 -11.467 1.00 94.88 113 GLN A CA 1
ATOM 869 C C . GLN A 1 113 ? 17.210 4.946 -11.143 1.00 94.88 113 GLN A C 1
ATOM 871 O O . GLN A 1 113 ? 16.675 4.410 -10.171 1.00 94.88 113 GLN A O 1
ATOM 876 N N . SER A 1 114 ? 16.549 5.772 -11.952 1.00 95.06 114 SER A N 1
ATOM 877 C CA . SER A 1 114 ? 15.122 6.075 -11.808 1.00 95.06 114 SER A CA 1
ATOM 878 C C . SER A 1 114 ? 14.258 4.823 -11.985 1.00 95.06 114 SER A C 1
ATOM 880 O O . SER A 1 114 ? 13.392 4.547 -11.146 1.00 95.06 114 SER A O 1
ATOM 882 N N . VAL A 1 115 ? 14.572 3.984 -12.978 1.00 96.19 115 VAL A N 1
ATOM 883 C CA . VAL A 1 115 ? 13.871 2.708 -13.190 1.00 96.19 115 VAL A CA 1
ATOM 884 C C . VAL A 1 115 ? 14.122 1.721 -12.047 1.00 96.19 115 VAL A C 1
ATOM 886 O O . VAL A 1 115 ? 13.172 1.127 -11.537 1.00 96.19 115 VAL A O 1
ATOM 889 N N . VAL A 1 116 ? 15.363 1.577 -11.572 1.00 96.06 116 VAL A N 1
ATOM 890 C CA . VAL A 1 116 ? 15.690 0.704 -10.429 1.00 96.06 116 VAL A CA 1
ATOM 891 C C . VAL A 1 116 ? 14.990 1.172 -9.150 1.00 96.06 116 VAL A C 1
ATOM 893 O O . VAL A 1 116 ? 14.410 0.355 -8.434 1.00 96.06 116 VAL A O 1
ATOM 896 N N . LYS A 1 117 ? 14.968 2.482 -8.865 1.00 94.88 117 LYS A N 1
ATOM 897 C CA . LYS A 1 117 ? 14.208 3.044 -7.732 1.00 94.88 117 LYS A CA 1
ATOM 898 C C . LYS A 1 117 ? 12.730 2.682 -7.830 1.00 94.88 117 LYS A C 1
ATOM 900 O O . LYS A 1 117 ? 12.120 2.302 -6.830 1.00 94.88 117 LYS A O 1
ATOM 905 N N . LYS A 1 118 ? 12.155 2.760 -9.032 1.00 95.81 118 LYS A N 1
ATOM 906 C CA . LYS A 1 118 ? 10.761 2.383 -9.258 1.00 95.81 118 LYS A CA 1
ATOM 907 C C . LYS A 1 118 ? 10.530 0.882 -9.074 1.00 95.81 118 LYS A C 1
ATOM 909 O O . LYS A 1 118 ? 9.551 0.509 -8.429 1.00 95.81 118 LYS A O 1
ATOM 914 N N . ALA A 1 119 ? 11.444 0.040 -9.553 1.00 96.88 119 ALA A N 1
ATOM 915 C CA . ALA A 1 119 ? 11.414 -1.406 -9.339 1.00 96.88 119 ALA A CA 1
ATOM 916 C C . ALA A 1 119 ? 11.386 -1.749 -7.840 1.00 96.88 119 ALA A C 1
ATOM 918 O O . ALA A 1 119 ? 10.532 -2.513 -7.391 1.00 96.88 119 ALA A O 1
ATOM 919 N N . LEU A 1 120 ? 12.265 -1.121 -7.048 1.00 96.25 120 LEU A N 1
ATOM 920 C CA . LEU A 1 120 ? 12.314 -1.292 -5.593 1.00 96.25 120 LEU A CA 1
ATOM 921 C C . LEU A 1 120 ? 11.007 -0.862 -4.919 1.00 96.25 120 LEU A C 1
ATOM 923 O O . LEU A 1 120 ? 10.529 -1.551 -4.018 1.00 96.25 120 LEU A O 1
ATOM 927 N N . PHE A 1 121 ? 10.410 0.244 -5.369 1.00 96.69 121 PHE A N 1
ATOM 928 C CA . PHE A 1 121 ? 9.135 0.723 -4.840 1.00 96.69 121 PHE A CA 1
ATOM 929 C C . PHE A 1 121 ? 7.980 -0.244 -5.139 1.00 96.69 121 PHE A C 1
ATOM 931 O O . PHE A 1 121 ? 7.240 -0.606 -4.226 1.00 96.69 121 PHE A O 1
ATOM 938 N N . ILE A 1 122 ? 7.846 -0.707 -6.389 1.00 97.44 122 ILE A N 1
ATOM 939 C CA . ILE A 1 122 ? 6.801 -1.666 -6.795 1.00 97.44 122 ILE A CA 1
ATOM 940 C C . ILE A 1 122 ? 6.968 -2.993 -6.052 1.00 97.44 122 ILE A C 1
ATOM 942 O O . ILE A 1 122 ? 5.991 -3.537 -5.541 1.00 97.44 122 ILE A O 1
ATOM 946 N N . HIS A 1 123 ? 8.202 -3.485 -5.920 1.00 97.44 123 HIS A N 1
ATOM 947 C CA . HIS A 1 123 ? 8.485 -4.675 -5.123 1.00 97.44 123 HIS A CA 1
ATOM 948 C C . HIS A 1 123 ? 8.105 -4.474 -3.648 1.00 97.44 123 HIS A C 1
ATOM 950 O O . HIS A 1 123 ? 7.508 -5.355 -3.034 1.00 97.44 123 HIS A O 1
ATOM 956 N N . GLY A 1 124 ? 8.414 -3.310 -3.069 1.00 97.19 124 GLY A N 1
ATOM 957 C CA . GLY A 1 124 ? 8.011 -2.962 -1.706 1.00 97.19 124 GLY A CA 1
ATOM 958 C C . GLY A 1 124 ? 6.493 -2.968 -1.518 1.00 97.19 124 GLY A C 1
ATOM 959 O O . GLY A 1 124 ? 5.993 -3.555 -0.557 1.00 97.19 124 GLY A O 1
ATOM 960 N N . LEU A 1 125 ? 5.7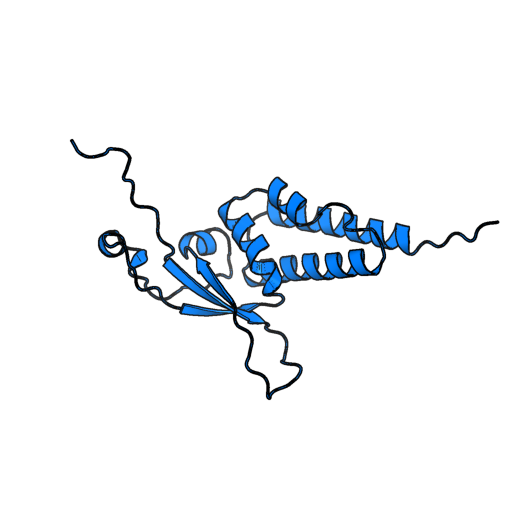60 -2.392 -2.472 1.00 98.06 125 LEU A N 1
ATOM 961 C CA . LEU A 1 125 ? 4.300 -2.380 -2.476 1.00 98.06 125 LEU A CA 1
ATOM 962 C C . LEU A 1 125 ? 3.719 -3.799 -2.567 1.00 98.06 125 LEU A C 1
ATOM 964 O O . LEU A 1 125 ? 2.848 -4.159 -1.774 1.00 98.06 125 LEU A O 1
ATOM 968 N N . TRP A 1 126 ? 4.240 -4.621 -3.483 1.00 98.50 126 TRP A N 1
ATOM 969 C CA . TRP A 1 126 ? 3.899 -6.041 -3.599 1.00 98.50 126 TRP A CA 1
ATOM 970 C C . TRP A 1 126 ? 4.149 -6.790 -2.283 1.00 98.50 126 TRP A C 1
ATOM 972 O O . TRP A 1 126 ? 3.268 -7.497 -1.795 1.00 98.50 126 TRP A O 1
ATOM 982 N N . ALA A 1 127 ? 5.317 -6.597 -1.664 1.00 98.00 127 ALA A N 1
ATOM 983 C CA . ALA A 1 127 ? 5.696 -7.274 -0.427 1.00 98.00 127 ALA A CA 1
ATOM 984 C C . ALA A 1 127 ? 4.795 -6.871 0.750 1.00 98.00 127 ALA A C 1
ATOM 986 O O . ALA A 1 127 ? 4.388 -7.723 1.540 1.00 98.00 127 ALA A O 1
ATOM 987 N N . ASN A 1 128 ? 4.428 -5.593 0.849 1.00 97.75 128 ASN A N 1
ATOM 988 C CA . ASN A 1 128 ? 3.457 -5.127 1.836 1.00 97.75 128 ASN A CA 1
ATOM 989 C C . ASN A 1 128 ? 2.071 -5.741 1.603 1.00 97.75 128 ASN A C 1
ATOM 991 O O . ASN A 1 128 ? 1.455 -6.230 2.547 1.00 97.75 128 ASN A O 1
ATOM 995 N N . ALA A 1 129 ? 1.584 -5.752 0.360 1.00 98.19 129 ALA A N 1
ATOM 996 C CA . ALA A 1 129 ? 0.294 -6.350 0.022 1.00 98.19 129 ALA A CA 1
ATOM 997 C C . ALA A 1 129 ? 0.262 -7.852 0.338 1.00 98.19 129 ALA A C 1
ATOM 999 O O . ALA A 1 129 ? -0.733 -8.362 0.853 1.00 98.19 129 ALA A O 1
ATOM 1000 N N . ARG A 1 130 ? 1.381 -8.551 0.111 1.00 98.00 130 ARG A N 1
ATOM 1001 C CA . ARG A 1 130 ? 1.577 -9.944 0.528 1.00 98.00 130 ARG A CA 1
ATOM 1002 C C . ARG A 1 130 ? 1.528 -10.093 2.046 1.00 98.00 130 ARG A C 1
ATOM 1004 O O . ARG A 1 130 ? 0.868 -11.009 2.522 1.00 98.00 130 ARG A O 1
ATOM 1011 N N . ALA A 1 131 ? 2.185 -9.206 2.794 1.00 96.75 131 ALA A N 1
ATOM 1012 C CA . ALA A 1 131 ? 2.194 -9.237 4.257 1.00 96.75 131 ALA A CA 1
ATOM 1013 C C . ALA A 1 131 ? 0.790 -9.039 4.853 1.00 96.75 131 ALA A C 1
ATOM 1015 O O . ALA A 1 131 ? 0.421 -9.734 5.794 1.00 96.75 131 ALA A O 1
ATOM 1016 N N . PHE A 1 132 ? -0.014 -8.146 4.270 1.00 96.88 132 PHE A N 1
ATOM 1017 C CA . PHE A 1 132 ? -1.418 -7.977 4.651 1.00 96.88 132 PHE A CA 1
ATOM 1018 C C . PHE A 1 132 ? -2.339 -9.080 4.105 1.00 96.88 132 PHE A C 1
ATOM 1020 O O . PHE A 1 132 ? -3.429 -9.283 4.629 1.00 96.88 132 PHE A O 1
ATOM 1027 N N . GLY A 1 133 ? -1.917 -9.828 3.085 1.00 97.88 133 GLY A N 1
ATOM 1028 C CA . GLY A 1 133 ? -2.743 -10.853 2.453 1.00 97.88 133 GLY A CA 1
ATOM 1029 C C . GLY A 1 133 ? -3.887 -10.256 1.634 1.00 97.88 133 GLY A C 1
ATOM 1030 O O . GLY A 1 133 ? -5.024 -10.698 1.769 1.00 97.88 133 GLY A O 1
ATOM 1031 N N . VAL A 1 134 ? -3.608 -9.231 0.823 1.00 98.38 134 VAL A N 1
ATOM 1032 C CA . VAL A 1 134 ? -4.609 -8.576 -0.040 1.00 98.38 134 VAL A CA 1
ATOM 1033 C C . VAL A 1 134 ? -5.266 -9.590 -0.985 1.00 98.38 134 VAL A C 1
ATOM 1035 O O . VAL A 1 134 ? -4.573 -10.264 -1.749 1.00 98.38 134 VAL A O 1
ATOM 1038 N N . VAL A 1 135 ? -6.600 -9.674 -0.961 1.00 97.81 135 VAL A N 1
ATOM 1039 C CA . VAL A 1 135 ? -7.385 -10.673 -1.724 1.00 97.81 135 VAL A CA 1
ATOM 1040 C C . VAL A 1 135 ? -7.961 -10.150 -3.047 1.00 97.81 135 VAL A C 1
ATOM 1042 O O . VAL A 1 135 ? -8.797 -10.796 -3.669 1.00 97.81 135 VAL A O 1
ATOM 1045 N N . ASP A 1 136 ? -7.525 -8.974 -3.489 1.00 98.00 136 ASP A N 1
ATOM 1046 C CA . ASP A 1 136 ? -8.076 -8.294 -4.662 1.00 98.00 136 ASP A CA 1
ATOM 1047 C C . ASP A 1 136 ? -7.306 -8.639 -5.945 1.00 98.00 136 ASP A C 1
ATOM 1049 O O . ASP A 1 136 ? -6.126 -8.314 -6.069 1.00 98.00 136 ASP A O 1
ATOM 1053 N N . THR A 1 137 ? -7.967 -9.274 -6.916 1.00 97.69 137 THR A N 1
ATOM 1054 C CA . THR A 1 137 ? -7.328 -9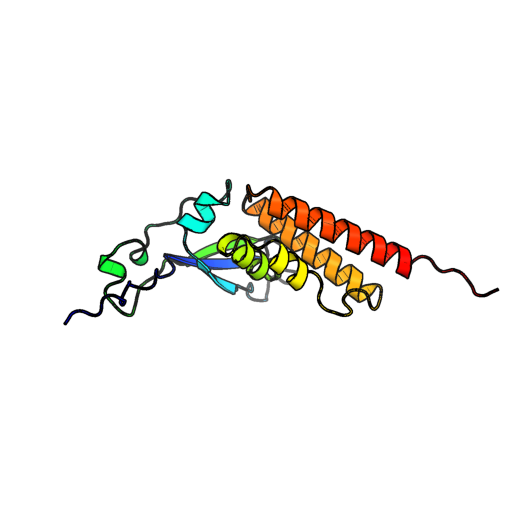.679 -8.184 1.00 97.69 137 THR A CA 1
ATOM 1055 C C . THR A 1 137 ? -6.892 -8.471 -9.012 1.00 97.69 137 THR A C 1
ATOM 1057 O O . THR A 1 137 ? -5.782 -8.469 -9.546 1.00 97.69 137 THR A O 1
ATOM 1060 N N . ALA A 1 138 ? -7.699 -7.407 -9.050 1.00 97.75 138 ALA A N 1
ATOM 1061 C CA . ALA A 1 138 ? -7.391 -6.217 -9.841 1.00 97.75 138 ALA A CA 1
ATOM 1062 C C . ALA A 1 138 ? -6.120 -5.515 -9.337 1.00 97.75 138 ALA A C 1
ATOM 1064 O O . ALA A 1 138 ? -5.366 -4.944 -10.125 1.00 97.75 138 ALA A O 1
ATOM 1065 N N . PHE A 1 139 ? -5.842 -5.583 -8.032 1.00 98.31 139 PHE A N 1
ATOM 1066 C CA . PHE A 1 139 ? -4.589 -5.091 -7.462 1.00 98.31 139 PHE A CA 1
ATOM 1067 C C . PHE A 1 139 ? -3.389 -5.835 -8.048 1.00 98.31 139 PHE A C 1
ATOM 1069 O O . PHE A 1 139 ? -2.439 -5.217 -8.528 1.00 98.31 139 PHE A O 1
ATOM 1076 N N . TRP A 1 140 ? -3.435 -7.168 -8.010 1.00 98.31 140 TRP A N 1
ATOM 1077 C CA . TRP A 1 140 ? -2.334 -8.015 -8.457 1.00 98.31 140 TRP A CA 1
ATOM 1078 C C . TRP A 1 140 ? -2.083 -7.879 -9.961 1.00 98.31 140 TRP A C 1
ATOM 1080 O O . TRP A 1 140 ? -0.926 -7.821 -10.372 1.00 98.31 140 TRP A O 1
ATOM 1090 N N . GLU A 1 141 ? -3.138 -7.729 -10.764 1.00 98.19 141 GLU A N 1
ATOM 1091 C CA . GLU A 1 141 ? -3.031 -7.436 -12.198 1.00 98.19 141 GLU A CA 1
ATOM 1092 C C . GLU A 1 141 ? -2.311 -6.109 -12.467 1.00 98.19 141 GLU A C 1
ATOM 1094 O O . GLU A 1 141 ? -1.437 -6.043 -13.333 1.00 98.19 141 GLU A O 1
ATOM 1099 N N . VAL A 1 142 ? -2.622 -5.054 -11.702 1.00 97.94 142 VAL A N 1
ATOM 1100 C CA . VAL A 1 142 ? -1.919 -3.767 -11.818 1.00 97.94 142 VAL A CA 1
ATOM 1101 C C . VAL A 1 142 ? -0.446 -3.926 -11.463 1.00 97.94 142 VAL A C 1
ATOM 1103 O O . VAL A 1 142 ? 0.406 -3.421 -12.192 1.00 97.94 142 VAL A O 1
ATOM 1106 N N . ILE A 1 143 ? -0.121 -4.622 -10.372 1.00 98.19 143 ILE A N 1
ATOM 1107 C CA . ILE A 1 143 ? 1.273 -4.840 -9.963 1.00 98.19 143 ILE A CA 1
ATOM 1108 C C . ILE A 1 143 ? 2.055 -5.601 -11.041 1.00 98.19 143 ILE A C 1
ATOM 1110 O O . ILE A 1 143 ? 3.170 -5.192 -11.365 1.00 98.19 143 ILE A O 1
ATOM 1114 N N . ASP A 1 144 ? 1.475 -6.648 -11.630 1.00 98.06 144 ASP A N 1
ATOM 1115 C CA . ASP A 1 144 ? 2.094 -7.407 -12.723 1.00 98.06 144 ASP A CA 1
ATOM 1116 C C . ASP A 1 144 ? 2.320 -6.544 -13.976 1.00 98.06 144 ASP A C 1
ATOM 1118 O O . ASP A 1 144 ? 3.420 -6.512 -14.535 1.00 98.06 144 ASP A O 1
ATOM 1122 N N . GLU A 1 145 ? 1.307 -5.778 -14.390 1.00 97.38 145 GLU A N 1
ATOM 1123 C CA . GLU A 1 145 ? 1.417 -4.837 -15.508 1.00 97.38 145 GLU A CA 1
ATOM 1124 C C . GLU A 1 145 ? 2.541 -3.816 -15.262 1.00 97.38 145 GLU A C 1
ATOM 1126 O O . GLU A 1 145 ? 3.361 -3.543 -16.145 1.00 97.38 145 GLU A O 1
ATOM 1131 N N . CYS A 1 146 ? 2.607 -3.264 -14.048 1.00 96.56 146 CYS A N 1
ATOM 1132 C CA . CYS A 1 146 ? 3.632 -2.303 -13.666 1.00 96.56 146 CYS A CA 1
ATOM 1133 C C . CYS A 1 146 ? 5.028 -2.936 -13.676 1.00 96.56 146 CYS A C 1
ATOM 1135 O O . CYS A 1 146 ? 5.979 -2.347 -14.193 1.00 96.56 146 CYS A O 1
ATOM 1137 N N . TRP A 1 147 ? 5.163 -4.155 -13.161 1.00 97.25 147 TRP A N 1
ATOM 1138 C CA . TRP A 1 147 ? 6.432 -4.870 -13.176 1.00 97.25 147 TRP A CA 1
ATOM 1139 C C . TRP A 1 147 ? 6.934 -5.114 -14.604 1.00 97.25 147 TRP A C 1
ATOM 1141 O O . TRP A 1 147 ? 8.096 -4.837 -14.905 1.00 97.25 147 TRP A O 1
ATOM 1151 N N . ARG A 1 148 ? 6.050 -5.515 -15.528 1.00 97.38 148 ARG A N 1
ATOM 1152 C CA . ARG A 1 148 ? 6.393 -5.671 -16.953 1.00 97.38 148 ARG A CA 1
ATOM 1153 C C . ARG A 1 148 ? 6.906 -4.374 -17.584 1.00 97.38 148 ARG A C 1
ATOM 1155 O O . ARG A 1 148 ? 7.882 -4.415 -18.332 1.00 97.38 148 ARG A O 1
ATOM 1162 N N . LYS A 1 149 ? 6.303 -3.223 -17.260 1.00 96.56 149 LYS A N 1
ATOM 1163 C CA . LYS A 1 149 ? 6.786 -1.908 -17.728 1.00 96.56 149 LYS A CA 1
ATOM 1164 C C . LYS A 1 149 ? 8.193 -1.601 -17.218 1.00 96.56 149 LYS A C 1
ATOM 1166 O O . LYS A 1 149 ? 9.018 -1.135 -17.996 1.00 96.56 149 LYS A O 1
ATOM 1171 N N . VAL A 1 150 ? 8.480 -1.896 -15.949 1.00 96.75 150 VAL A N 1
ATOM 1172 C CA . VAL A 1 150 ? 9.818 -1.715 -15.361 1.00 96.75 150 VAL A CA 1
ATOM 1173 C C . VAL A 1 150 ? 10.862 -2.572 -16.069 1.00 96.75 150 VAL A C 1
ATOM 1175 O O . VAL A 1 150 ? 11.903 -2.046 -16.448 1.00 96.75 150 VAL A O 1
ATOM 1178 N N . ILE A 1 151 ? 10.589 -3.863 -16.281 1.00 95.81 151 ILE A N 1
ATOM 1179 C CA . ILE A 1 151 ? 11.527 -4.762 -16.971 1.00 95.81 151 ILE A CA 1
ATOM 1180 C C . ILE A 1 151 ? 11.804 -4.271 -18.392 1.00 95.81 151 ILE A C 1
ATOM 1182 O O . ILE A 1 151 ? 12.963 -4.183 -18.785 1.00 95.81 151 ILE A O 1
ATOM 1186 N N . ARG A 1 152 ? 10.762 -3.872 -19.130 1.00 95.38 152 ARG A N 1
ATOM 1187 C CA . ARG A 1 152 ? 10.912 -3.308 -20.475 1.00 95.38 152 ARG A CA 1
ATOM 1188 C C . ARG A 1 152 ? 11.793 -2.054 -20.482 1.00 95.38 152 ARG A C 1
ATOM 1190 O O . ARG A 1 152 ? 12.705 -1.971 -21.295 1.00 95.38 152 ARG A O 1
ATOM 1197 N N . ALA A 1 153 ? 11.548 -1.114 -19.569 1.00 94.94 153 ALA A N 1
ATOM 1198 C CA . ALA A 1 153 ? 12.340 0.110 -19.473 1.00 94.94 153 ALA A CA 1
ATOM 1199 C C . ALA A 1 153 ? 13.803 -0.168 -19.089 1.00 94.94 153 ALA A C 1
ATOM 1201 O O . ALA A 1 153 ? 14.703 0.488 -19.604 1.00 94.94 153 ALA A O 1
ATOM 1202 N N . LEU A 1 154 ? 14.058 -1.150 -18.212 1.00 94.12 154 LEU A N 1
ATOM 1203 C CA . LEU A 1 154 ? 15.425 -1.579 -17.906 1.00 94.12 154 LEU A CA 1
ATOM 1204 C C . LEU A 1 154 ? 16.121 -2.111 -19.154 1.00 94.12 154 LEU A C 1
ATOM 1206 O O . LEU A 1 154 ? 17.207 -1.633 -19.453 1.00 94.12 154 LEU A O 1
ATOM 1210 N N . SER A 1 155 ? 15.491 -3.032 -19.890 1.00 92.81 155 SER A N 1
ATOM 1211 C CA . SER A 1 155 ? 16.056 -3.580 -21.128 1.00 92.81 155 SER A CA 1
ATOM 1212 C C . SER A 1 155 ? 16.393 -2.478 -22.132 1.00 92.81 155 SER A C 1
ATOM 1214 O O . SER A 1 155 ? 17.524 -2.410 -22.594 1.00 92.81 155 SER A O 1
ATOM 1216 N N . GLU A 1 156 ? 15.462 -1.554 -22.390 1.00 93.06 156 GLU A N 1
ATOM 1217 C CA . GLU A 1 156 ? 15.661 -0.438 -23.328 1.00 93.06 156 GLU A CA 1
ATOM 1218 C C . GLU A 1 156 ? 16.830 0.484 -22.928 1.00 93.06 156 GLU A C 1
ATOM 1220 O O . GLU A 1 156 ? 17.530 0.998 -23.796 1.00 93.06 156 GLU A O 1
ATOM 1225 N N . LEU A 1 157 ? 17.068 0.684 -21.627 1.00 92.19 157 LEU A N 1
ATOM 1226 C CA . LEU A 1 157 ? 18.152 1.536 -21.122 1.00 92.19 157 LEU A CA 1
ATOM 1227 C C . LEU A 1 157 ? 19.499 0.814 -20.990 1.00 92.19 157 LEU A C 1
ATOM 1229 O O . LEU A 1 157 ? 20.539 1.473 -20.963 1.00 92.19 157 LEU A O 1
ATOM 1233 N N . THR A 1 158 ? 19.500 -0.514 -20.858 1.00 89.06 158 THR A N 1
ATOM 1234 C CA . THR A 1 158 ? 20.728 -1.320 -20.755 1.00 89.06 158 THR A CA 1
ATOM 1235 C C . THR A 1 158 ? 21.201 -1.867 -22.094 1.00 89.06 158 THR A C 1
ATOM 1237 O O . THR A 1 158 ? 22.383 -2.184 -22.227 1.00 89.06 158 THR A O 1
ATOM 1240 N N . ASP A 1 159 ? 20.312 -1.963 -23.084 1.00 82.75 159 ASP A N 1
ATOM 1241 C CA . ASP A 1 159 ? 20.643 -2.387 -24.441 1.00 82.75 159 ASP A CA 1
ATOM 1242 C C . ASP A 1 159 ? 21.410 -1.272 -25.171 1.00 82.75 159 ASP A C 1
ATOM 1244 O O . ASP A 1 159 ? 20.880 -0.479 -25.949 1.00 82.75 159 ASP A O 1
ATOM 1248 N N . TRP A 1 160 ? 22.715 -1.221 -24.909 1.00 57.50 160 TRP A N 1
ATOM 1249 C CA . TRP A 1 160 ? 23.685 -0.424 -25.652 1.00 57.50 160 TRP A CA 1
ATOM 1250 C C . TRP A 1 160 ? 23.819 -0.949 -27.091 1.00 57.50 160 TRP A C 1
ATOM 1252 O O . TRP A 1 160 ? 24.335 -2.046 -27.317 1.00 57.50 160 TRP A O 1
ATOM 1262 N N . LYS A 1 161 ? 23.420 -0.144 -28.084 1.00 57.25 161 LYS A N 1
ATOM 1263 C CA . LYS A 1 161 ? 23.918 -0.271 -29.463 1.00 57.25 161 LYS A CA 1
ATOM 1264 C C . LYS A 1 161 ? 25.038 0.754 -29.668 1.00 57.25 161 LYS A C 1
ATOM 1266 O O . LYS A 1 161 ? 24.740 1.947 -29.620 1.00 57.25 161 LYS A O 1
ATOM 1271 N N . PRO A 1 162 ? 26.297 0.339 -29.900 1.00 43.16 162 PRO A N 1
ATOM 1272 C CA . PRO A 1 162 ? 27.342 1.284 -30.266 1.00 43.16 162 PRO A CA 1
ATOM 1273 C C . PRO A 1 162 ? 26.985 1.914 -31.615 1.00 43.16 162 PRO A C 1
ATOM 1275 O O . PRO A 1 162 ? 26.591 1.208 -32.546 1.00 43.16 162 PRO A O 1
ATOM 1278 N N . SER A 1 163 ? 27.099 3.237 -31.707 1.00 52.16 163 SER A N 1
ATOM 1279 C CA . SER A 1 163 ? 27.031 3.971 -32.969 1.00 52.16 163 SER A CA 1
ATOM 1280 C C . SER A 1 163 ? 28.084 3.401 -33.923 1.00 52.16 163 SER A C 1
ATOM 1282 O O . SER A 1 163 ? 29.265 3.368 -33.570 1.00 52.16 163 SER A O 1
ATOM 1284 N N . ALA A 1 164 ? 27.634 2.913 -35.081 1.00 47.25 164 ALA A N 1
ATOM 1285 C CA . ALA A 1 164 ? 28.501 2.559 -36.203 1.00 47.25 164 ALA A CA 1
ATOM 1286 C C . ALA A 1 164 ? 29.152 3.810 -36.809 1.00 47.25 164 ALA A C 1
ATOM 1288 O O . ALA A 1 164 ? 28.499 4.881 -36.769 1.00 47.25 164 ALA A O 1
#